Protein AF-A0A535ILN2-F1 (afdb_monomer_lite)

Sequence (60 aa):
MTFPTTYPAGLTAREVEVLRLLASGMTDIQIATKLILSPRTIHAHISSIYSKLGITSRLA

Secondary structure (DSSP, 8-state):
-----PPGGG--HHHHHHHHHHHTT--HHHHHHHHT--HHHHHHHHHHHHHHTT---S--

Structure (mmCIF, N/CA/C/O backbone):
data_AF-A0A535ILN2-F1
#
_entry.id   AF-A0A535ILN2-F1
#
loop_
_atom_site.group_PDB
_atom_site.id
_atom_site.type_symbol
_atom_site.label_atom_id
_atom_site.label_alt_id
_atom_site.label_comp_id
_atom_site.label_asym_id
_atom_site.label_entity_id
_atom_site.label_seq_id
_atom_site.pdbx_PDB_ins_code
_atom_site.Cartn_x
_atom_site.Cartn_y
_atom_site.Cartn_z
_atom_site.occupancy
_atom_site.B_iso_or_equiv
_atom_site.auth_seq_id
_atom_site.auth_comp_id
_atom_site.auth_asym_id
_atom_site.auth_atom_id
_atom_site.pdbx_PDB_model_num
ATOM 1 N N . MET A 1 1 ? -8.053 -27.632 -14.901 1.00 48.31 1 MET A N 1
ATOM 2 C CA . MET A 1 1 ? -9.119 -26.819 -14.280 1.00 48.31 1 MET A CA 1
ATOM 3 C C . MET A 1 1 ? -8.449 -25.676 -13.533 1.00 48.31 1 MET A C 1
ATOM 5 O O . MET A 1 1 ? -7.842 -25.921 -12.501 1.00 48.31 1 MET A O 1
ATOM 9 N N . THR A 1 2 ? -8.442 -24.468 -14.090 1.00 48.75 2 THR A N 1
ATOM 10 C CA . THR A 1 2 ? -7.877 -23.275 -13.441 1.00 48.75 2 THR A CA 1
ATOM 11 C C . THR A 1 2 ? -8.999 -22.582 -12.678 1.00 48.75 2 THR A C 1
ATOM 13 O O . THR A 1 2 ? -9.902 -22.016 -13.286 1.00 48.75 2 THR A O 1
ATOM 16 N N . PHE A 1 3 ? -8.980 -22.661 -11.349 1.00 58.44 3 PHE A N 1
ATOM 17 C CA . PHE A 1 3 ? -9.857 -21.832 -10.528 1.00 58.44 3 PHE A CA 1
ATOM 18 C C . PHE A 1 3 ? -9.368 -20.384 -10.637 1.00 58.44 3 PHE A C 1
ATOM 20 O O . PHE A 1 3 ? -8.161 -20.161 -10.494 1.00 58.44 3 PHE A O 1
ATOM 27 N N . PRO A 1 4 ? -10.240 -19.396 -10.898 1.00 63.31 4 PRO A N 1
ATOM 28 C CA . PRO A 1 4 ? -9.837 -18.006 -10.787 1.00 63.31 4 PRO A CA 1
ATOM 29 C C . PRO A 1 4 ? -9.432 -17.768 -9.330 1.00 63.31 4 PRO A C 1
ATOM 31 O O . PRO A 1 4 ? -10.264 -17.818 -8.425 1.00 63.31 4 PRO A O 1
ATOM 34 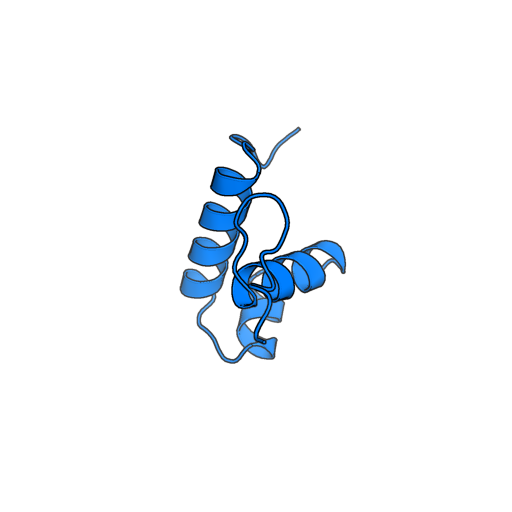N N . THR A 1 5 ? -8.138 -17.561 -9.086 1.00 65.38 5 THR A N 1
ATOM 35 C CA . THR A 1 5 ? -7.620 -17.133 -7.783 1.00 65.38 5 THR A CA 1
ATOM 36 C C . THR A 1 5 ? -7.977 -15.666 -7.597 1.00 65.38 5 THR A C 1
ATOM 38 O O . THR A 1 5 ? -7.142 -14.771 -7.739 1.00 65.38 5 THR A O 1
ATOM 41 N N . THR A 1 6 ? -9.260 -15.419 -7.372 1.00 82.38 6 THR A N 1
ATOM 42 C CA . THR A 1 6 ? -9.790 -14.093 -7.097 1.00 82.38 6 THR A CA 1
ATOM 43 C C . THR A 1 6 ? -9.564 -13.794 -5.627 1.00 82.38 6 THR A C 1
ATOM 45 O O . THR A 1 6 ? -10.009 -14.539 -4.754 1.00 82.38 6 THR A O 1
ATOM 48 N N . TYR A 1 7 ? -8.862 -12.704 -5.345 1.00 91.69 7 TYR A N 1
ATOM 49 C CA . TYR A 1 7 ? -8.734 -12.219 -3.981 1.00 91.69 7 TYR A CA 1
ATOM 50 C C . TYR A 1 7 ? -10.026 -11.516 -3.536 1.00 91.69 7 TYR A C 1
ATOM 52 O O . TYR A 1 7 ? -10.771 -11.003 -4.381 1.00 91.69 7 TYR A O 1
ATOM 60 N N . PRO A 1 8 ? -10.297 -11.455 -2.218 1.00 91.00 8 PRO A N 1
ATOM 61 C CA . PRO A 1 8 ? -11.413 -10.683 -1.681 1.00 91.00 8 PRO A CA 1
ATOM 62 C C . PRO A 1 8 ? -11.440 -9.247 -2.226 1.00 91.00 8 PRO A C 1
ATOM 64 O O . PRO A 1 8 ? -10.397 -8.686 -2.565 1.00 91.00 8 PRO A O 1
ATOM 67 N N . ALA A 1 9 ? -12.639 -8.664 -2.319 1.00 90.62 9 ALA A N 1
ATOM 68 C CA . ALA A 1 9 ? -12.873 -7.312 -2.841 1.00 90.62 9 ALA A CA 1
ATOM 69 C C . ALA A 1 9 ? -12.397 -7.064 -4.294 1.00 90.62 9 ALA A C 1
ATOM 71 O O . ALA A 1 9 ? -12.255 -5.920 -4.719 1.00 90.62 9 ALA A O 1
ATOM 72 N N . GLY A 1 10 ? -12.140 -8.119 -5.081 1.00 93.00 10 GLY A N 1
ATOM 73 C CA . GLY A 1 10 ? -11.677 -7.974 -6.467 1.00 93.00 10 GLY A CA 1
ATOM 74 C C . GLY A 1 10 ? -10.251 -7.424 -6.573 1.00 93.00 10 GLY A C 1
ATOM 75 O O . GLY A 1 10 ? -9.892 -6.773 -7.564 1.00 93.00 10 GLY A O 1
ATOM 76 N N . LEU A 1 11 ? -9.431 -7.647 -5.542 1.00 95.62 11 LEU A N 1
ATOM 77 C CA . LEU A 1 11 ? -8.021 -7.280 -5.570 1.00 95.62 11 LEU A CA 1
ATOM 78 C C . LEU A 1 11 ? -7.257 -8.144 -6.582 1.00 95.62 11 LEU A C 1
ATOM 80 O O . LEU A 1 11 ? -7.472 -9.348 -6.727 1.00 95.62 11 LEU A O 1
ATOM 84 N N . THR A 1 12 ? -6.328 -7.513 -7.282 1.00 95.25 12 THR A N 1
ATOM 85 C CA . THR A 1 12 ? -5.348 -8.183 -8.135 1.00 95.25 12 THR A CA 1
ATOM 86 C C . THR A 1 12 ? -4.208 -8.738 -7.285 1.00 95.25 12 THR A C 1
ATOM 88 O O . THR A 1 12 ? -3.962 -8.286 -6.166 1.00 95.25 12 THR A O 1
ATOM 91 N N . ALA A 1 13 ? -3.441 -9.677 -7.841 1.00 95.31 13 ALA A N 1
ATOM 92 C CA . ALA A 1 13 ? -2.251 -10.200 -7.169 1.00 95.31 13 ALA A CA 1
ATOM 93 C C . ALA A 1 13 ? -1.257 -9.092 -6.775 1.00 95.31 13 ALA A C 1
ATOM 95 O O . ALA A 1 13 ? -0.715 -9.116 -5.671 1.00 95.31 13 ALA A O 1
ATOM 96 N N . ARG A 1 14 ? -1.071 -8.086 -7.643 1.00 96.50 14 ARG A N 1
ATOM 97 C CA . ARG A 1 14 ? -0.168 -6.960 -7.379 1.00 96.50 14 ARG A CA 1
ATOM 98 C C . ARG A 1 14 ? -0.682 -6.052 -6.265 1.00 96.50 14 ARG A C 1
ATOM 100 O O . ARG A 1 14 ? 0.097 -5.612 -5.429 1.00 96.50 14 ARG A O 1
ATOM 107 N N . GLU A 1 15 ? -1.986 -5.800 -6.216 1.00 96.69 15 GLU A N 1
ATOM 108 C CA . GLU A 1 15 ? -2.597 -5.029 -5.129 1.00 96.69 15 GLU A CA 1
ATOM 109 C C . GLU A 1 15 ? -2.489 -5.754 -3.783 1.00 96.69 15 GLU A C 1
ATOM 111 O O . GLU A 1 15 ? -2.207 -5.118 -2.772 1.00 96.69 15 GLU A O 1
ATOM 116 N N . VAL A 1 16 ? -2.639 -7.081 -3.757 1.00 97.38 16 VAL A N 1
ATOM 117 C CA . VAL A 1 16 ? -2.436 -7.870 -2.531 1.00 97.38 16 VAL A CA 1
ATOM 118 C C . VAL A 1 16 ? -0.987 -7.821 -2.061 1.00 97.38 16 VAL A C 1
ATOM 120 O O . VAL A 1 16 ? -0.737 -7.697 -0.863 1.00 97.38 16 VAL A O 1
ATOM 123 N N . GLU A 1 17 ? -0.023 -7.893 -2.976 1.00 97.50 17 GLU A N 1
ATOM 124 C CA . GLU A 1 17 ? 1.393 -7.740 -2.641 1.00 97.50 17 GLU A CA 1
ATOM 125 C C . GLU A 1 17 ? 1.677 -6.363 -2.022 1.00 97.50 17 GLU A C 1
ATOM 127 O O . GLU A 1 17 ? 2.268 -6.288 -0.944 1.00 97.50 17 GLU A O 1
ATOM 132 N N . VAL A 1 18 ? 1.182 -5.285 -2.641 1.00 98.00 18 VAL A N 1
ATOM 133 C CA . VAL A 1 18 ? 1.307 -3.916 -2.111 1.00 98.00 18 VAL A CA 1
ATOM 134 C C . VAL A 1 18 ? 0.639 -3.789 -0.739 1.00 98.00 18 VAL A C 1
ATOM 136 O O . VAL A 1 18 ? 1.252 -3.260 0.187 1.00 98.00 18 VAL A O 1
ATOM 139 N N . LEU A 1 19 ? -0.577 -4.318 -0.572 1.00 97.06 19 LE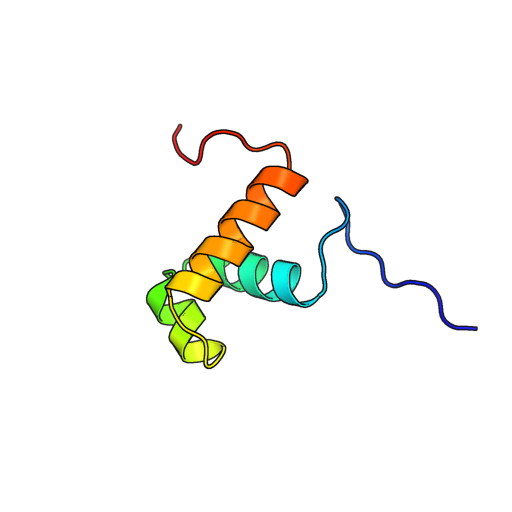U A N 1
ATOM 140 C CA . LEU A 1 19 ? -1.316 -4.272 0.693 1.00 97.06 19 LEU A CA 1
ATOM 141 C C . LEU A 1 19 ? -0.577 -5.000 1.824 1.00 97.06 19 LEU A C 1
ATOM 143 O O . LEU A 1 19 ? -0.544 -4.504 2.948 1.00 97.06 19 LEU A O 1
ATOM 147 N N . ARG A 1 20 ? 0.056 -6.146 1.544 1.00 97.69 20 ARG A N 1
ATOM 148 C CA . ARG A 1 20 ? 0.867 -6.873 2.538 1.00 97.69 20 ARG A CA 1
ATOM 149 C C . ARG A 1 20 ? 2.081 -6.065 2.984 1.00 97.69 20 ARG A C 1
ATOM 151 O O . ARG A 1 20 ? 2.375 -6.027 4.175 1.00 97.69 20 ARG A O 1
ATOM 158 N N . LEU A 1 21 ? 2.776 -5.414 2.050 1.00 98.25 21 LEU A N 1
ATOM 159 C CA . LEU A 1 21 ? 3.934 -4.582 2.384 1.00 98.25 21 LEU A CA 1
ATOM 160 C C . LEU A 1 21 ? 3.516 -3.343 3.188 1.00 98.25 21 LEU A C 1
ATOM 162 O O . LEU A 1 21 ? 4.153 -3.029 4.194 1.00 98.25 21 LEU A O 1
ATOM 166 N N . LEU A 1 22 ? 2.404 -2.704 2.820 1.00 96.88 22 LEU A N 1
ATOM 167 C CA . LEU A 1 22 ? 1.807 -1.629 3.614 1.00 96.88 22 LEU A CA 1
ATOM 168 C C . LEU A 1 22 ? 1.460 -2.085 5.035 1.00 96.88 22 LEU A C 1
ATOM 170 O O . LEU A 1 22 ? 1.832 -1.421 5.998 1.00 96.88 22 LEU A O 1
ATOM 174 N N . ALA A 1 23 ? 0.785 -3.229 5.175 1.00 96.50 23 ALA A N 1
ATOM 175 C CA . ALA A 1 23 ? 0.410 -3.785 6.475 1.00 96.50 23 ALA A CA 1
ATOM 176 C C . ALA A 1 23 ? 1.632 -4.151 7.338 1.00 96.50 23 ALA A C 1
ATOM 178 O O . ALA A 1 23 ? 1.543 -4.136 8.561 1.00 96.50 23 ALA A O 1
ATOM 179 N N . SER A 1 24 ? 2.783 -4.427 6.716 1.00 97.50 24 SER A N 1
ATOM 180 C CA . SER A 1 24 ? 4.061 -4.619 7.416 1.00 97.50 24 SER A CA 1
ATOM 181 C C . SER A 1 24 ? 4.750 -3.316 7.856 1.00 97.50 24 SER A C 1
ATOM 183 O O . SER A 1 24 ? 5.849 -3.365 8.401 1.00 97.50 24 SER A O 1
ATOM 185 N N . GLY A 1 25 ? 4.128 -2.154 7.626 1.00 97.19 25 GLY A N 1
ATOM 186 C CA . GLY A 1 25 ? 4.641 -0.844 8.035 1.00 97.19 25 GLY A CA 1
ATOM 187 C C . GLY A 1 25 ? 5.600 -0.191 7.038 1.00 97.19 25 GLY A C 1
ATOM 188 O O . GLY A 1 25 ? 6.239 0.803 7.378 1.00 97.19 25 GLY A O 1
ATOM 189 N N . MET A 1 26 ? 5.724 -0.720 5.815 1.00 98.12 26 MET A N 1
ATOM 190 C CA . MET A 1 26 ? 6.581 -0.107 4.797 1.00 98.12 26 MET A CA 1
ATOM 191 C C . MET A 1 26 ? 5.961 1.183 4.252 1.00 98.12 26 MET A C 1
ATOM 193 O O . MET A 1 26 ? 4.761 1.248 3.984 1.00 98.12 26 MET A O 1
ATOM 197 N N . THR A 1 27 ? 6.796 2.197 4.029 1.00 97.38 27 THR A N 1
ATOM 198 C CA . THR A 1 27 ? 6.389 3.440 3.362 1.00 97.38 27 THR A CA 1
ATOM 199 C C . THR A 1 27 ? 6.264 3.247 1.853 1.00 97.38 27 THR A C 1
ATOM 201 O O . THR A 1 27 ? 6.894 2.364 1.270 1.00 97.38 27 THR A O 1
ATOM 204 N N . ASP A 1 28 ? 5.520 4.130 1.186 1.00 96.38 28 ASP A N 1
ATOM 205 C CA . ASP A 1 28 ? 5.292 4.067 -0.264 1.00 96.38 28 ASP A CA 1
ATOM 206 C C . ASP A 1 28 ? 6.611 4.049 -1.065 1.00 96.38 28 ASP A C 1
ATOM 208 O O . ASP A 1 28 ? 6.725 3.340 -2.064 1.00 96.38 28 ASP A O 1
ATOM 212 N N . ILE A 1 29 ? 7.642 4.756 -0.580 1.00 97.81 29 ILE A N 1
ATOM 213 C CA . ILE A 1 29 ? 8.994 4.762 -1.162 1.00 97.81 29 ILE A CA 1
ATOM 214 C C . ILE A 1 29 ? 9.684 3.407 -0.964 1.00 97.81 29 ILE A C 1
ATOM 216 O O . ILE A 1 29 ? 10.260 2.869 -1.906 1.00 97.81 29 ILE A O 1
ATOM 220 N N . GLN A 1 30 ? 9.622 2.826 0.237 1.00 98.38 30 GLN A N 1
ATOM 221 C CA . GLN A 1 30 ? 10.228 1.516 0.503 1.00 98.38 30 GLN A CA 1
ATOM 222 C C . GLN A 1 30 ? 9.564 0.410 -0.326 1.00 98.38 30 GLN A C 1
ATOM 224 O O . GLN A 1 30 ? 10.252 -0.469 -0.850 1.00 98.38 30 GLN A O 1
ATOM 229 N N . ILE A 1 31 ? 8.238 0.465 -0.473 1.00 98.31 31 ILE A N 1
ATOM 230 C CA . ILE A 1 31 ? 7.476 -0.455 -1.324 1.00 98.31 31 ILE A CA 1
ATOM 231 C C . ILE A 1 31 ? 7.890 -0.276 -2.785 1.00 98.31 31 ILE A C 1
ATOM 233 O O . ILE A 1 31 ? 8.178 -1.262 -3.458 1.00 98.31 31 ILE A O 1
ATOM 237 N N . ALA A 1 32 ? 7.972 0.967 -3.264 1.00 98.25 32 ALA A N 1
ATOM 238 C CA . ALA A 1 32 ? 8.386 1.281 -4.628 1.00 98.25 32 ALA A CA 1
ATOM 239 C C . ALA A 1 32 ? 9.771 0.700 -4.944 1.00 98.25 32 ALA A C 1
ATOM 241 O O . ALA A 1 32 ? 9.925 -0.015 -5.933 1.00 98.25 32 ALA A O 1
ATOM 242 N N . THR A 1 33 ? 10.745 0.903 -4.054 1.00 98.38 33 THR A N 1
ATOM 243 C CA . THR A 1 33 ? 12.093 0.332 -4.183 1.00 98.38 33 THR A CA 1
ATOM 244 C C . THR A 1 33 ? 12.065 -1.194 -4.201 1.00 98.38 33 THR A C 1
ATOM 246 O O . THR A 1 33 ? 12.663 -1.808 -5.082 1.00 98.38 33 THR A O 1
ATOM 249 N N . LYS A 1 34 ? 11.343 -1.825 -3.266 1.00 98.12 34 LYS A N 1
ATOM 250 C CA . LYS A 1 34 ? 11.265 -3.291 -3.169 1.00 98.12 34 LYS A CA 1
ATOM 251 C C . LYS A 1 34 ? 10.623 -3.931 -4.397 1.00 98.12 34 LYS A C 1
ATOM 253 O O . LYS A 1 34 ? 11.008 -5.024 -4.795 1.00 98.12 34 LYS A O 1
ATOM 258 N N . LEU A 1 35 ? 9.642 -3.251 -4.979 1.00 97.75 35 LEU A N 1
ATOM 259 C CA . LEU A 1 35 ? 8.878 -3.734 -6.121 1.00 97.75 35 LEU A CA 1
ATOM 260 C C . LEU A 1 35 ? 9.432 -3.265 -7.474 1.00 97.75 35 LEU A C 1
ATOM 262 O O . LEU A 1 35 ? 8.844 -3.623 -8.496 1.00 97.75 35 LEU A O 1
ATOM 266 N N . ILE A 1 36 ? 10.531 -2.498 -7.474 1.00 97.88 36 ILE A N 1
ATOM 267 C CA . ILE A 1 36 ? 11.164 -1.886 -8.654 1.00 97.88 36 ILE A CA 1
ATOM 268 C C . ILE A 1 36 ? 10.134 -1.074 -9.459 1.00 97.88 36 ILE A C 1
ATOM 270 O O . ILE A 1 36 ? 9.933 -1.255 -10.658 1.00 97.88 36 ILE A O 1
ATOM 274 N N . LEU A 1 37 ? 9.419 -0.193 -8.762 1.00 97.44 37 LEU A N 1
ATOM 275 C CA . LEU A 1 37 ? 8.388 0.683 -9.312 1.00 97.44 37 LEU A CA 1
ATOM 276 C C . LEU A 1 37 ? 8.613 2.129 -8.872 1.00 97.44 37 LEU A C 1
ATOM 278 O O . LEU A 1 37 ? 9.375 2.410 -7.953 1.00 97.44 37 LEU A O 1
ATOM 282 N N . SER A 1 38 ? 7.908 3.061 -9.512 1.00 98.06 38 SER A N 1
ATOM 283 C CA . SER A 1 38 ? 7.881 4.448 -9.046 1.00 98.06 38 SER A CA 1
ATOM 284 C C . SER A 1 38 ? 6.959 4.604 -7.822 1.00 98.06 38 SER A C 1
ATOM 286 O O . SER A 1 38 ? 5.918 3.937 -7.762 1.00 98.06 38 SER A O 1
ATOM 288 N N . PRO A 1 39 ? 7.243 5.537 -6.891 1.00 97.50 39 PRO A N 1
ATOM 289 C CA . PRO A 1 39 ? 6.319 5.868 -5.801 1.00 97.50 39 PRO A CA 1
ATOM 290 C C . PRO A 1 39 ? 4.923 6.273 -6.296 1.00 97.50 39 PRO A C 1
ATOM 292 O O . PRO A 1 39 ? 3.919 5.930 -5.680 1.00 97.50 39 PRO A O 1
ATOM 295 N N . ARG A 1 40 ? 4.838 6.925 -7.466 1.00 97.25 40 ARG A N 1
ATOM 296 C CA . ARG A 1 40 ? 3.565 7.271 -8.120 1.00 97.25 40 ARG A CA 1
ATOM 297 C C . ARG A 1 40 ? 2.742 6.029 -8.469 1.00 97.25 40 ARG A C 1
ATOM 299 O O . ARG A 1 40 ? 1.529 6.026 -8.277 1.00 97.25 40 ARG A O 1
ATOM 306 N N . THR A 1 41 ? 3.389 4.981 -8.974 1.00 97.69 41 THR A N 1
ATOM 307 C CA . THR A 1 41 ? 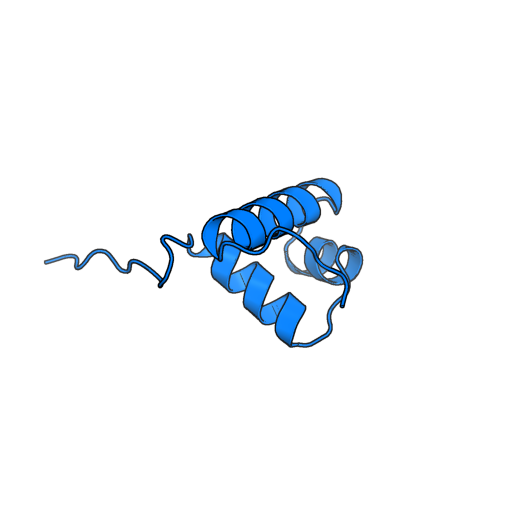2.728 3.704 -9.280 1.00 97.69 41 THR A CA 1
ATOM 308 C C . THR A 1 41 ? 2.211 3.046 -8.004 1.00 97.69 41 THR A C 1
ATOM 310 O O . THR A 1 41 ? 1.085 2.557 -7.984 1.00 97.69 41 THR A O 1
ATOM 313 N N . ILE A 1 42 ? 2.991 3.090 -6.919 1.00 98.12 42 ILE A N 1
ATOM 314 C CA . ILE A 1 42 ? 2.545 2.590 -5.614 1.00 98.12 42 ILE A CA 1
ATOM 315 C C . ILE A 1 42 ? 1.334 3.377 -5.111 1.00 98.12 42 ILE A C 1
ATOM 317 O O . ILE A 1 42 ? 0.327 2.761 -4.782 1.00 98.12 42 ILE A O 1
ATOM 321 N N . HIS A 1 43 ? 1.354 4.712 -5.159 1.00 96.69 43 HIS A N 1
ATOM 322 C CA . HIS A 1 43 ? 0.185 5.538 -4.827 1.00 96.69 43 HIS A CA 1
ATOM 323 C C . HIS A 1 43 ? -1.070 5.140 -5.618 1.00 96.69 43 HIS A C 1
ATOM 325 O O . HIS A 1 43 ? -2.152 5.047 -5.040 1.00 96.69 43 HIS A O 1
ATOM 331 N N . ALA A 1 44 ? -0.940 4.872 -6.921 1.00 97.44 44 ALA A N 1
ATOM 332 C CA . ALA A 1 44 ? -2.064 4.429 -7.744 1.00 97.44 44 ALA A CA 1
ATOM 333 C C . ALA A 1 44 ? -2.615 3.067 -7.285 1.00 97.44 44 ALA A C 1
ATOM 335 O O . ALA A 1 44 ? -3.830 2.906 -7.166 1.00 97.44 44 ALA A O 1
ATOM 336 N N . HIS A 1 45 ? -1.741 2.107 -6.960 1.00 97.25 45 HIS A N 1
ATOM 337 C CA . HIS A 1 45 ? -2.166 0.826 -6.390 1.00 97.25 45 HIS A CA 1
ATOM 338 C C . HIS A 1 45 ? -2.875 1.005 -5.044 1.00 97.25 45 HIS A C 1
ATOM 340 O O . HIS A 1 45 ? -3.931 0.417 -4.845 1.00 97.25 45 HIS A O 1
ATOM 346 N N . ILE A 1 46 ? -2.350 1.842 -4.148 1.00 96.31 46 ILE A N 1
ATOM 347 C CA . ILE A 1 46 ? -2.954 2.112 -2.832 1.00 96.31 46 ILE A CA 1
ATOM 348 C C . ILE 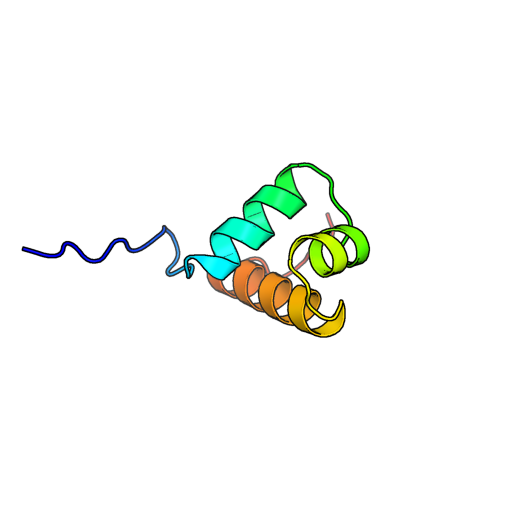A 1 46 ? -4.331 2.758 -2.981 1.00 96.31 46 ILE A C 1
ATOM 350 O O . ILE A 1 46 ? -5.282 2.340 -2.326 1.00 96.31 46 ILE A O 1
ATOM 354 N N . SER A 1 47 ? -4.461 3.732 -3.882 1.00 95.50 47 SER A N 1
ATOM 355 C CA . SER A 1 47 ? -5.745 4.367 -4.186 1.00 95.50 47 SER A CA 1
ATOM 356 C C . SER A 1 47 ? -6.766 3.358 -4.721 1.00 95.50 47 SER A C 1
ATOM 358 O O . SER A 1 47 ? -7.903 3.336 -4.249 1.00 95.50 47 SER A O 1
ATOM 360 N N . SER A 1 48 ? -6.351 2.475 -5.635 1.00 96.06 48 SER A N 1
ATOM 361 C CA . SER A 1 48 ? -7.196 1.389 -6.148 1.00 96.06 48 SER A CA 1
ATOM 362 C C . SER A 1 48 ? -7.604 0.406 -5.045 1.00 96.06 48 SER A C 1
ATOM 364 O O . SER A 1 48 ? -8.777 0.054 -4.939 1.00 96.06 48 SER A O 1
ATOM 366 N N . ILE A 1 49 ? -6.670 0.016 -4.168 1.00 95.75 49 ILE A N 1
ATOM 367 C CA . ILE A 1 49 ? -6.944 -0.851 -3.013 1.00 95.75 49 ILE A CA 1
ATOM 368 C C . ILE A 1 49 ? -8.000 -0.216 -2.109 1.00 95.75 49 ILE A C 1
ATOM 370 O O . ILE A 1 49 ? -9.001 -0.860 -1.811 1.00 95.75 49 ILE A O 1
ATOM 374 N N . TYR A 1 50 ? -7.818 1.040 -1.696 1.00 94.44 50 TYR A N 1
ATOM 375 C CA . TYR A 1 50 ? -8.786 1.717 -0.831 1.00 94.44 50 TYR A CA 1
ATOM 376 C C . TYR A 1 50 ? -10.154 1.854 -1.491 1.00 94.44 50 TYR A C 1
ATOM 378 O O . TYR A 1 50 ? -11.156 1.546 -0.853 1.00 94.44 50 TYR A O 1
ATOM 386 N N . SER A 1 51 ? -10.203 2.191 -2.780 1.00 94.25 51 SER A N 1
ATOM 387 C CA . SER A 1 51 ? -11.459 2.220 -3.533 1.00 94.25 51 SER A CA 1
ATOM 388 C C . SER A 1 51 ? -12.165 0.859 -3.532 1.00 94.25 51 SER A C 1
ATOM 390 O O . SER A 1 51 ? -13.355 0.791 -3.227 1.00 94.25 51 SER A O 1
ATOM 392 N N . LYS A 1 52 ? -11.437 -0.234 -3.791 1.00 94.12 52 LYS A N 1
ATOM 393 C CA . LYS A 1 52 ? -11.983 -1.602 -3.787 1.00 94.12 52 LYS A CA 1
ATOM 394 C C . LYS A 1 52 ? -12.434 -2.071 -2.406 1.00 94.12 52 LYS A C 1
ATOM 396 O O . LYS A 1 52 ? -13.384 -2.838 -2.303 1.00 94.12 52 LYS A O 1
ATOM 401 N N . LEU A 1 53 ? -11.777 -1.599 -1.349 1.00 94.12 53 LEU A N 1
ATOM 402 C CA . LEU A 1 53 ? -12.158 -1.873 0.037 1.00 94.12 53 LEU A CA 1
ATOM 403 C C . LEU A 1 53 ? -13.279 -0.951 0.549 1.00 94.12 53 LEU A C 1
ATOM 405 O O . LEU A 1 53 ? -13.685 -1.086 1.700 1.00 94.12 53 LEU A O 1
ATOM 409 N N . GLY A 1 54 ? -13.780 -0.020 -0.270 1.00 91.25 54 GLY A N 1
ATOM 410 C CA . GLY A 1 54 ? -14.798 0.950 0.144 1.00 91.25 54 GLY A CA 1
ATOM 411 C C . GLY A 1 54 ? -14.286 1.992 1.144 1.00 91.25 54 GLY A C 1
ATOM 412 O O . GLY A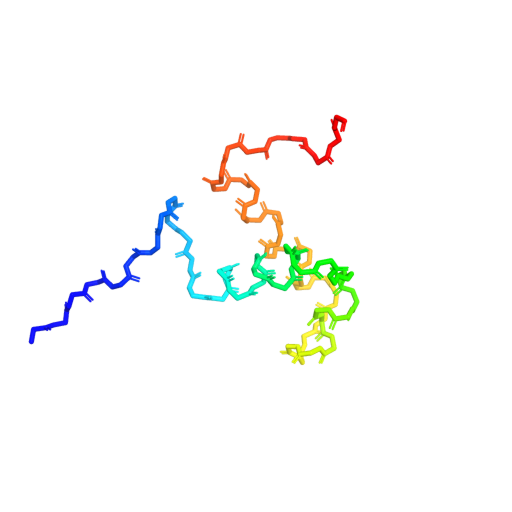 1 54 ? -15.077 2.619 1.844 1.00 91.25 54 GLY A O 1
ATOM 413 N N . ILE A 1 55 ? -12.969 2.180 1.229 1.00 89.38 55 ILE A N 1
ATOM 414 C CA . ILE A 1 55 ? -12.319 3.127 2.134 1.00 89.38 55 ILE A CA 1
ATOM 415 C C . ILE A 1 55 ? -12.189 4.469 1.411 1.00 89.38 55 ILE A C 1
ATOM 417 O O . ILE A 1 55 ? -11.427 4.611 0.456 1.00 89.38 55 ILE A O 1
ATOM 421 N N . THR A 1 56 ? -12.932 5.469 1.878 1.00 73.44 56 THR A N 1
ATOM 422 C CA . THR A 1 56 ? -12.946 6.831 1.317 1.00 73.44 56 THR A CA 1
ATOM 423 C C . THR A 1 56 ? -12.020 7.805 2.052 1.00 73.44 56 THR A C 1
ATOM 425 O O . THR A 1 56 ? -11.783 8.903 1.555 1.00 73.44 56 THR A O 1
ATOM 428 N N . SER A 1 57 ? -11.450 7.413 3.199 1.00 62.72 57 SER A N 1
ATOM 429 C CA . SER A 1 57 ? -10.499 8.221 3.974 1.00 62.72 57 SER A CA 1
ATOM 430 C C . SER A 1 57 ? -9.382 7.357 4.567 1.00 62.72 57 SER A C 1
ATOM 432 O O . SER A 1 57 ? -9.652 6.335 5.192 1.00 62.72 57 SER A O 1
ATOM 434 N N . ARG A 1 58 ? -8.122 7.793 4.402 1.00 61.59 58 ARG A N 1
ATOM 435 C CA . ARG A 1 58 ? -6.928 7.222 5.067 1.00 61.59 58 ARG A CA 1
ATOM 436 C C . ARG A 1 58 ? -6.720 7.800 6.483 1.00 61.59 58 ARG A C 1
ATOM 438 O O . ARG A 1 58 ? -5.728 7.477 7.123 1.00 61.59 58 ARG A O 1
ATOM 445 N N . LEU A 1 59 ? -7.612 8.670 6.961 1.00 46.75 59 LEU A N 1
ATOM 446 C CA . LEU A 1 59 ? -7.489 9.358 8.248 1.00 46.75 59 LEU A CA 1
ATOM 447 C C . LEU A 1 59 ? -8.742 9.142 9.106 1.00 46.75 59 LEU A C 1
ATOM 449 O O . LEU A 1 59 ? -9.814 9.662 8.781 1.00 46.75 59 LEU A O 1
ATOM 453 N N . ALA A 1 60 ? -8.558 8.392 10.191 1.00 41.50 60 ALA A N 1
ATOM 454 C CA . ALA A 1 60 ? -9.206 8.559 11.488 1.00 41.50 60 ALA A CA 1
ATOM 455 C C . ALA A 1 60 ? -8.110 8.412 12.552 1.00 41.50 60 ALA A C 1
ATOM 457 O O . ALA A 1 60 ? -7.241 7.530 12.353 1.00 41.50 60 ALA A O 1
#

Foldseek 3Di:
DDDPPQDPLRDDPV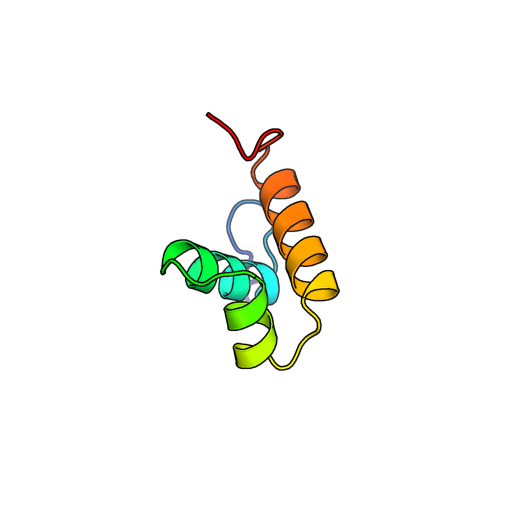LVVLVVCVVVVDDLVRSCVVVVHDSVVSVVSVVVNCVSVVNPDPDD

pLDDT: mean 89.46, std 15.27, range [41.5, 98.38]

Radius of gyration: 12.32 Å; chains: 1; bounding box: 27×36×26 Å